Protein AF-A0A1C5AX06-F1 (afdb_monomer)

Secondary structure (DSSP, 8-state):
--------------B-TTT--BGGG---HHHHHHHTTS---B-TTT-PBPEEEEETTEEEEEETTTEEEE-

Organism: NCBI:txid47853

Solvent-accessible surface area (backbone atoms only — not comparable to full-atom values): 4398 Å² total; per-residue (Å²): 133,88,82,84,77,82,79,82,66,81,78,69,65,49,19,35,28,67,83,45,50,52,48,85,81,48,88,55,68,71,54,55,61,46,51,78,82,45,78,53,42,19,31,29,80,78,54,43,72,29,56,66,46,81,52,100,89,36,36,42,25,35,29,95,86,81,44,74,49,74,87

Radius of gyration: 14.94 Å; Cα contacts (8 Å, |Δi|>4): 110; chains: 1; bounding box: 31×20×56 Å

Nearest PDB structures (foldseek):
  8yqu-assembly1_G  TM=6.908E-01  e=1.108E+00  African swine fever virus

InterPro domains:
  IPR058605 Biotin synthase auxiliary protein, C-terminal domain [PF26519] (50-69)

pLDDT: mean 87.91, std 13.72, range [52.84, 97.62]

Structure (mmCIF, N/CA/C/O backbone):
data_AF-A0A1C5AX06-F1
#
_entry.id   AF-A0A1C5AX06-F1
#
loop_
_atom_site.group_PDB
_atom_site.id
_atom_site.type_symbol
_atom_site.label_atom_id
_atom_site.label_alt_id
_atom_site.label_comp_id
_atom_site.label_asym_id
_atom_site.label_entity_id
_atom_site.label_seq_id
_atom_site.pdbx_PDB_ins_code
_atom_site.Cartn_x
_atom_site.Cartn_y
_atom_site.Cartn_z
_atom_site.occupancy
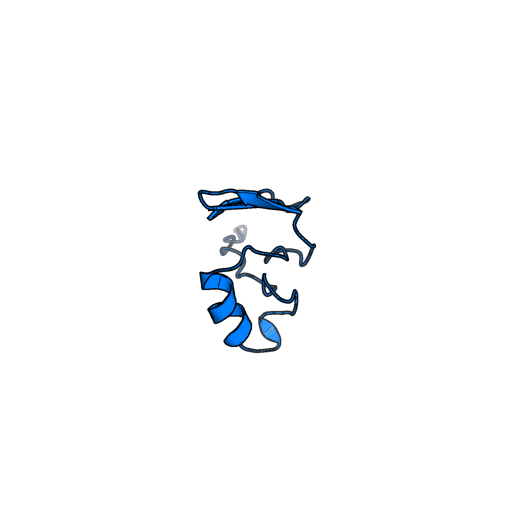_atom_site.B_iso_or_equiv
_atom_site.auth_seq_id
_atom_site.auth_comp_id
_atom_site.auth_asym_id
_atom_site.auth_atom_id
_atom_site.pdbx_PDB_model_num
ATOM 1 N N . MET A 1 1 ? -20.488 -13.339 -39.531 1.00 54.34 1 MET A N 1
ATOM 2 C CA . MET A 1 1 ? -19.018 -13.312 -39.392 1.00 54.34 1 MET A CA 1
ATOM 3 C C . MET A 1 1 ? -18.760 -13.137 -37.907 1.00 54.34 1 MET A C 1
ATOM 5 O O . MET A 1 1 ? -19.151 -12.115 -37.368 1.00 54.34 1 MET A O 1
ATOM 9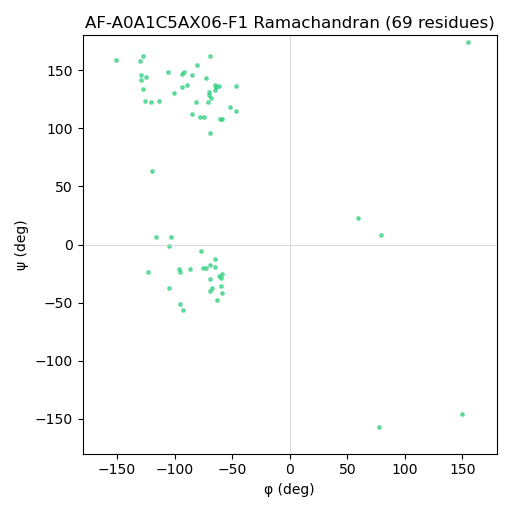 N N . THR A 1 2 ? -18.343 -14.210 -37.241 1.00 56.12 2 THR A N 1
ATOM 10 C CA . THR A 1 2 ? -18.458 -14.399 -35.789 1.00 56.12 2 THR A CA 1
ATOM 11 C C . THR A 1 2 ? -17.616 -13.395 -35.003 1.00 56.12 2 THR A C 1
ATOM 13 O O . THR A 1 2 ? -16.455 -13.146 -35.313 1.00 56.12 2 THR A O 1
ATOM 16 N N . GLU A 1 3 ? -18.258 -12.820 -34.002 1.00 64.06 3 GLU A N 1
ATOM 17 C CA . GLU A 1 3 ? -17.778 -11.843 -33.032 1.00 64.06 3 GLU A CA 1
ATOM 18 C C . GLU A 1 3 ? -16.767 -12.481 -32.063 1.00 64.06 3 GLU A C 1
ATOM 20 O O . GLU A 1 3 ? -16.998 -13.556 -31.513 1.00 64.06 3 GLU A O 1
ATOM 25 N N . PHE A 1 4 ? -15.624 -11.815 -31.868 1.00 59.09 4 PHE A N 1
ATOM 26 C CA . PHE A 1 4 ? -14.615 -12.196 -30.880 1.00 59.09 4 PHE A CA 1
ATOM 27 C C . PHE A 1 4 ? -14.989 -11.608 -29.518 1.00 59.09 4 PHE A C 1
ATOM 29 O O . PHE A 1 4 ? -14.935 -10.396 -29.314 1.00 59.09 4 PHE A O 1
ATOM 36 N N . THR A 1 5 ? -15.332 -12.469 -28.568 1.00 62.81 5 THR A N 1
ATOM 37 C CA . THR A 1 5 ? -15.496 -12.101 -27.160 1.00 62.81 5 THR A CA 1
ATOM 38 C C . THR A 1 5 ? -14.115 -12.055 -26.492 1.00 62.81 5 THR A C 1
ATOM 40 O O . THR A 1 5 ? -13.416 -13.072 -26.507 1.00 62.81 5 THR A O 1
ATOM 43 N N . PRO A 1 6 ? -13.666 -10.939 -25.886 1.00 62.06 6 PRO A N 1
ATOM 44 C CA . PRO A 1 6 ? -12.457 -10.972 -25.079 1.00 62.06 6 PRO A CA 1
ATOM 45 C C . PRO A 1 6 ? -12.756 -11.667 -23.746 1.00 62.06 6 PRO A C 1
ATOM 47 O O . PRO A 1 6 ? -13.434 -11.124 -22.873 1.00 62.06 6 PRO A O 1
ATOM 50 N N . THR A 1 7 ? -12.213 -12.871 -23.571 1.00 56.62 7 THR A N 1
ATOM 51 C CA . THR A 1 7 ? -12.084 -13.509 -22.259 1.00 56.62 7 THR A CA 1
ATOM 52 C C . THR A 1 7 ? -11.256 -12.586 -21.367 1.00 56.62 7 THR A C 1
ATOM 54 O O . THR A 1 7 ? -10.052 -12.429 -21.571 1.00 56.62 7 THR A O 1
ATOM 57 N N . THR A 1 8 ? -11.889 -11.939 -20.387 1.00 60.59 8 THR A N 1
ATOM 58 C CA . THR A 1 8 ? -11.164 -11.175 -19.365 1.00 60.59 8 THR A CA 1
ATOM 59 C C . THR A 1 8 ? -10.419 -12.163 -18.477 1.00 60.59 8 THR A C 1
ATOM 61 O O . THR A 1 8 ? -10.975 -12.752 -17.555 1.00 60.59 8 THR A O 1
ATOM 64 N N . VAL A 1 9 ? -9.144 -12.370 -18.794 1.00 52.84 9 VAL A N 1
ATOM 65 C CA . VAL A 1 9 ? -8.184 -13.035 -17.912 1.00 52.84 9 VAL A CA 1
ATOM 66 C C . VAL A 1 9 ? -8.077 -12.178 -16.645 1.00 52.84 9 VAL A C 1
ATOM 68 O O . VAL A 1 9 ? -8.019 -10.949 -16.778 1.00 52.84 9 VAL A O 1
ATOM 71 N N . PRO A 1 10 ? -8.058 -12.751 -15.424 1.00 53.19 10 PRO A N 1
ATOM 72 C CA . PRO A 1 10 ? -7.786 -11.965 -14.226 1.00 53.19 10 PRO A CA 1
ATOM 73 C C . PRO A 1 10 ? -6.491 -11.194 -14.465 1.00 53.19 10 PRO A C 1
ATOM 75 O O . PRO A 1 10 ? -5.454 -11.794 -14.750 1.00 53.19 10 PRO A O 1
ATOM 78 N N . SER A 1 11 ? -6.568 -9.859 -14.442 1.00 57.00 11 SER A N 1
ATOM 79 C CA . SER A 1 11 ? -5.392 -9.033 -14.685 1.00 57.00 11 SER A CA 1
ATOM 80 C C . SER A 1 11 ? -4.380 -9.383 -13.609 1.00 57.00 11 SER A C 1
ATOM 82 O O . SER A 1 11 ? -4.562 -9.010 -12.448 1.00 57.00 11 SER A O 1
ATOM 84 N N . ALA A 1 12 ? -3.323 -10.092 -14.005 1.00 65.88 12 ALA A N 1
ATOM 85 C CA . ALA A 1 12 ? -2.170 -10.322 -13.158 1.00 65.88 12 ALA A CA 1
ATOM 86 C C . ALA A 1 12 ? -1.770 -8.984 -12.524 1.00 65.88 12 ALA A C 1
ATOM 88 O O . ALA A 1 12 ? -1.821 -7.938 -13.187 1.00 65.88 12 ALA A O 1
ATOM 89 N N . ALA A 1 13 ? -1.455 -9.011 -11.229 1.00 71.75 13 ALA A N 1
ATOM 90 C CA . ALA A 1 13 ? -0.925 -7.860 -10.512 1.00 71.75 13 ALA A CA 1
ATOM 91 C C . ALA A 1 13 ? 0.193 -7.234 -11.355 1.00 71.75 13 ALA A C 1
ATOM 93 O O . ALA A 1 13 ? 1.191 -7.888 -11.619 1.00 71.75 13 ALA A O 1
ATOM 94 N N . ARG A 1 14 ? 0.004 -5.998 -11.828 1.00 91.31 14 ARG A N 1
ATOM 95 C CA . ARG A 1 14 ? 0.961 -5.314 -12.718 1.00 91.31 14 ARG A CA 1
ATOM 96 C C . ARG A 1 14 ? 2.040 -4.581 -11.928 1.00 91.31 14 ARG A C 1
ATOM 98 O O . ARG A 1 14 ? 3.120 -4.302 -12.445 1.00 91.31 14 ARG A O 1
ATOM 105 N N . TRP A 1 15 ? 1.742 -4.294 -10.665 1.00 94.31 15 TRP A N 1
ATOM 106 C CA . TRP A 1 15 ? 2.580 -3.521 -9.762 1.00 94.31 15 TRP A CA 1
ATOM 107 C C . TRP A 1 15 ? 2.775 -4.269 -8.453 1.00 94.31 15 TRP A C 1
ATOM 109 O O . TRP A 1 15 ? 1.837 -4.868 -7.921 1.00 94.31 15 TRP A O 1
ATOM 119 N N . CYS A 1 16 ? 3.981 -4.185 -7.907 1.00 95.19 16 CYS A N 1
ATOM 120 C CA . CYS A 1 16 ? 4.266 -4.673 -6.573 1.00 95.19 16 CYS A CA 1
ATOM 121 C C . CYS A 1 16 ? 3.544 -3.809 -5.541 1.00 95.19 16 CYS A C 1
ATOM 123 O O . CYS A 1 16 ? 3.707 -2.588 -5.486 1.00 95.19 16 CYS A O 1
ATOM 125 N N . ASP A 1 17 ? 2.771 -4.452 -4.678 1.00 94.94 17 ASP A N 1
ATOM 126 C CA . ASP A 1 17 ? 1.933 -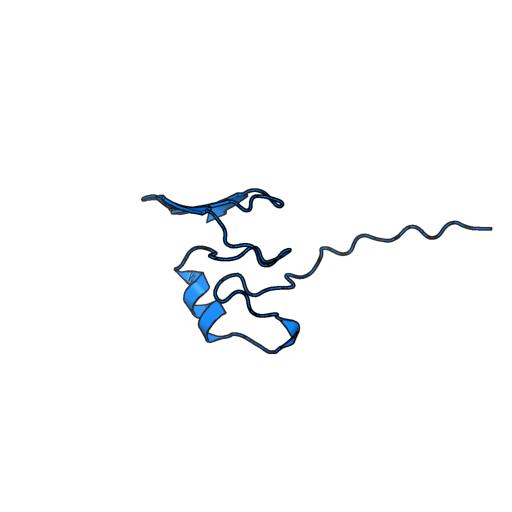3.771 -3.701 1.00 94.94 17 ASP A CA 1
ATOM 127 C C . ASP A 1 17 ? 2.705 -3.227 -2.474 1.00 94.94 17 ASP A C 1
ATOM 129 O O . ASP A 1 17 ? 2.135 -2.470 -1.680 1.00 94.94 17 ASP A O 1
ATOM 133 N N . ARG A 1 18 ? 4.017 -3.508 -2.344 1.00 94.94 18 ARG A N 1
ATOM 134 C CA . ARG A 1 18 ? 4.911 -2.845 -1.367 1.00 94.94 18 ARG A CA 1
ATOM 135 C C . ARG A 1 18 ? 5.639 -1.631 -1.893 1.00 94.94 18 ARG A C 1
ATOM 137 O O . ARG A 1 18 ? 5.581 -0.591 -1.236 1.00 94.94 18 ARG A O 1
ATOM 144 N N . CYS A 1 19 ? 6.392 -1.784 -2.976 1.00 95.31 19 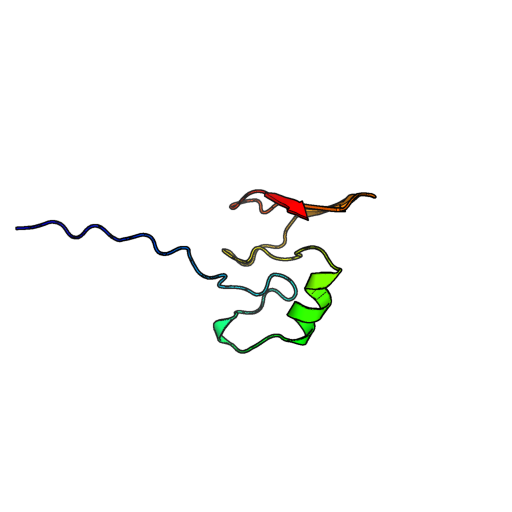CYS A N 1
ATOM 145 C CA . CYS A 1 19 ? 7.288 -0.739 -3.469 1.00 95.31 19 CYS A CA 1
ATOM 146 C C . CYS A 1 19 ? 6.652 0.102 -4.583 1.00 95.31 19 CYS A C 1
ATOM 148 O O . CYS A 1 19 ? 7.066 1.241 -4.781 1.00 95.31 19 CYS A O 1
ATOM 150 N N . GLY A 1 20 ? 5.620 -0.413 -5.259 1.00 94.62 20 GLY A N 1
ATOM 151 C CA . GLY A 1 20 ? 4.967 0.256 -6.383 1.00 94.62 20 GLY A CA 1
ATOM 152 C C . GLY A 1 20 ? 5.725 0.137 -7.708 1.00 94.62 20 GLY A C 1
ATOM 153 O O . GLY A 1 20 ? 5.350 0.813 -8.662 1.00 94.62 20 GLY A O 1
ATOM 154 N N . GLU A 1 21 ? 6.779 -0.678 -7.779 1.00 95.31 21 GLU A N 1
ATOM 155 C CA . GLU A 1 21 ? 7.511 -0.964 -9.020 1.00 95.31 21 GLU A CA 1
ATOM 156 C C . GLU A 1 21 ? 6.781 -2.026 -9.859 1.00 95.31 21 GLU A C 1
ATOM 158 O O . GLU A 1 21 ? 5.986 -2.808 -9.325 1.00 95.31 21 GLU A O 1
ATOM 163 N N . SER A 1 22 ? 6.992 -2.026 -11.176 1.00 93.81 22 SER A N 1
ATOM 164 C CA . SER A 1 22 ? 6.353 -2.998 -12.071 1.00 93.81 22 SER A CA 1
ATOM 165 C C . SER A 1 22 ? 6.826 -4.422 -11.773 1.00 93.81 22 SER A C 1
ATOM 167 O O . SER A 1 22 ? 8.017 -4.660 -11.608 1.00 93.81 22 SER A O 1
ATOM 169 N N . VAL A 1 23 ? 5.910 -5.395 -11.760 1.00 90.62 23 VAL A N 1
ATOM 170 C CA . VAL A 1 23 ? 6.307 -6.812 -11.590 1.00 90.62 23 VAL A CA 1
ATOM 171 C C . VAL A 1 23 ? 7.060 -7.352 -12.811 1.00 90.62 23 VAL A C 1
ATOM 173 O O . VAL A 1 23 ? 7.729 -8.375 -12.736 1.00 90.62 23 VAL A O 1
ATOM 176 N N . ALA A 1 24 ? 6.946 -6.662 -13.950 1.00 89.75 24 ALA A N 1
ATOM 177 C CA . ALA A 1 24 ? 7.657 -6.997 -15.176 1.00 89.75 24 ALA A CA 1
ATOM 178 C C . ALA A 1 24 ? 9.143 -6.601 -15.129 1.00 89.75 24 ALA A C 1
ATOM 180 O O . ALA A 1 24 ? 9.930 -7.150 -15.894 1.00 89.75 24 ALA A O 1
ATOM 181 N N . ALA A 1 25 ? 9.537 -5.672 -14.247 1.00 86.69 25 ALA A N 1
ATOM 182 C CA . ALA A 1 25 ? 10.935 -5.268 -14.090 1.00 86.69 25 ALA A CA 1
ATOM 183 C C . ALA A 1 25 ? 11.795 -6.334 -13.389 1.00 86.69 25 ALA A C 1
ATOM 185 O O . ALA A 1 25 ? 13.017 -6.316 -13.525 1.00 86.69 25 ALA A O 1
ATOM 186 N N . GLY A 1 26 ? 11.179 -7.267 -12.657 1.00 89.06 26 GLY A N 1
ATOM 187 C CA . GLY A 1 26 ? 11.877 -8.366 -12.000 1.00 89.06 26 GLY A CA 1
ATOM 188 C C . GLY A 1 26 ? 11.130 -8.915 -10.787 1.00 89.06 26 GLY A C 1
ATOM 189 O O . GLY A 1 26 ? 10.106 -8.386 -10.360 1.00 89.06 26 GLY A O 1
ATOM 190 N N . ALA A 1 27 ? 11.666 -9.995 -10.218 1.00 89.25 27 ALA A N 1
ATOM 191 C CA . ALA A 1 27 ? 11.143 -10.591 -8.992 1.00 89.25 27 ALA A CA 1
ATOM 192 C C . ALA A 1 27 ? 11.475 -9.727 -7.766 1.00 89.25 27 ALA A C 1
ATOM 194 O O . ALA A 1 27 ? 12.567 -9.164 -7.671 1.00 89.25 27 ALA A O 1
ATOM 195 N N . HIS A 1 28 ? 10.554 -9.647 -6.800 1.00 93.12 28 HIS A N 1
ATOM 196 C CA . HIS A 1 28 ? 10.710 -8.824 -5.595 1.00 93.12 28 HIS A CA 1
ATOM 197 C C . HIS A 1 28 ? 10.669 -9.666 -4.302 1.00 93.12 28 HIS A C 1
ATOM 199 O O . HIS A 1 28 ? 9.803 -9.435 -3.453 1.00 93.12 28 HIS A O 1
ATOM 205 N N . PRO A 1 29 ? 11.615 -10.597 -4.080 1.00 94.75 29 PRO A N 1
ATOM 206 C CA . PRO A 1 29 ? 11.550 -11.540 -2.957 1.00 94.75 29 PRO A CA 1
ATOM 207 C C . PRO A 1 29 ? 11.531 -10.845 -1.586 1.00 94.75 29 PRO A C 1
ATOM 209 O O . PRO A 1 29 ? 10.823 -11.266 -0.678 1.00 94.75 29 PRO A O 1
ATOM 212 N N . ALA A 1 30 ? 12.245 -9.723 -1.437 1.00 94.38 30 ALA A N 1
ATOM 213 C CA . ALA A 1 30 ? 12.209 -8.933 -0.206 1.00 94.38 30 ALA A CA 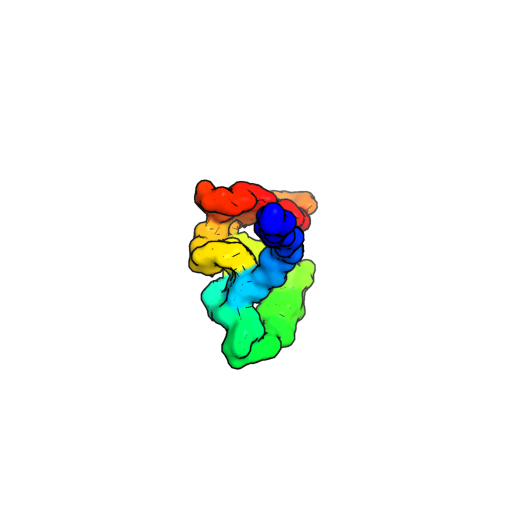1
ATOM 214 C C . ALA A 1 30 ? 10.839 -8.271 0.030 1.00 94.38 30 ALA A C 1
ATOM 216 O O . ALA A 1 30 ? 10.377 -8.198 1.166 1.00 94.38 30 ALA A O 1
ATOM 217 N N . CYS A 1 31 ? 10.168 -7.807 -1.032 1.00 95.12 31 CYS A N 1
ATOM 218 C CA . CYS A 1 31 ? 8.823 -7.240 -0.913 1.00 95.12 31 CYS A CA 1
ATOM 219 C C . CYS A 1 31 ? 7.795 -8.321 -0.575 1.00 95.12 31 CYS A C 1
ATOM 221 O O . CYS A 1 31 ? 6.905 -8.069 0.232 1.00 95.12 31 CYS A O 1
ATOM 223 N N . GLU A 1 32 ? 7.926 -9.505 -1.175 1.00 92.25 32 GLU A N 1
ATOM 224 C CA . GLU A 1 32 ? 7.075 -10.666 -0.902 1.00 92.25 32 GLU A CA 1
ATOM 225 C C . GLU A 1 32 ? 7.230 -11.144 0.544 1.00 92.25 32 GLU A C 1
ATOM 227 O O . GLU A 1 32 ? 6.234 -11.287 1.248 1.00 92.25 32 GLU A O 1
ATOM 232 N N . ALA A 1 33 ? 8.466 -11.294 1.032 1.00 95.06 33 ALA A N 1
ATOM 233 C CA . ALA A 1 33 ? 8.729 -11.664 2.423 1.00 95.06 33 ALA A CA 1
ATOM 234 C C . ALA A 1 33 ? 8.135 -10.644 3.407 1.00 95.06 33 ALA A C 1
ATOM 236 O O . ALA A 1 33 ? 7.522 -11.011 4.408 1.00 95.06 33 ALA A O 1
ATOM 237 N N . ALA A 1 34 ? 8.258 -9.353 3.097 1.00 93.81 34 ALA A N 1
ATOM 238 C CA . ALA A 1 34 ? 7.689 -8.296 3.918 1.00 93.81 34 ALA A CA 1
ATOM 239 C C . ALA A 1 34 ? 6.145 -8.280 3.864 1.00 93.81 34 ALA A C 1
ATOM 241 O O . ALA A 1 34 ? 5.487 -7.960 4.857 1.00 93.81 34 ALA A O 1
ATOM 242 N N . ARG A 1 35 ? 5.539 -8.710 2.743 1.00 92.19 35 ARG A N 1
ATOM 243 C CA . ARG A 1 35 ? 4.077 -8.830 2.610 1.00 92.19 35 ARG A CA 1
ATOM 244 C C . ARG A 1 35 ? 3.419 -9.857 3.500 1.00 92.19 35 ARG A C 1
ATOM 246 O O . ARG A 1 35 ? 2.220 -9.721 3.727 1.00 92.19 35 ARG A O 1
ATOM 253 N N . ALA A 1 36 ? 4.174 -10.816 4.020 1.00 89.62 36 ALA A N 1
ATOM 254 C CA . ALA A 1 36 ? 3.654 -11.749 5.007 1.00 89.62 36 ALA A CA 1
ATOM 255 C C . ALA A 1 36 ? 3.195 -11.041 6.295 1.00 89.62 36 ALA A C 1
ATOM 257 O O . ALA A 1 36 ? 2.302 -11.538 6.972 1.00 89.62 36 ALA A O 1
ATOM 258 N N . TRP A 1 37 ? 3.773 -9.876 6.614 1.00 89.56 37 TRP A N 1
ATOM 259 C CA . TRP A 1 37 ? 3.538 -9.180 7.885 1.00 89.56 37 TRP A CA 1
ATOM 260 C C . TRP A 1 37 ? 3.016 -7.754 7.723 1.00 89.56 37 TRP A C 1
ATOM 262 O O . TRP A 1 37 ? 2.388 -7.215 8.631 1.00 89.56 37 TRP A O 1
ATOM 272 N N . GLU A 1 38 ? 3.267 -7.123 6.580 1.00 92.62 38 GLU A N 1
ATOM 273 C CA . GLU A 1 38 ? 2.894 -5.734 6.346 1.00 92.62 38 GLU A CA 1
ATOM 274 C C . GLU A 1 38 ? 1.686 -5.606 5.406 1.00 92.62 38 GLU A C 1
ATOM 276 O O . GLU A 1 38 ? 1.537 -6.390 4.463 1.00 92.62 38 GLU A O 1
ATOM 281 N N . PRO A 1 39 ? 0.844 -4.575 5.585 1.00 95.31 39 PRO A N 1
ATOM 282 C CA . PRO A 1 39 ? -0.255 -4.267 4.675 1.00 95.31 39 PRO A CA 1
ATOM 283 C C . PRO A 1 39 ? 0.211 -3.737 3.297 1.00 95.31 39 PRO A C 1
ATOM 285 O O . PRO A 1 39 ? 1.339 -3.249 3.150 1.00 95.31 39 PRO A O 1
ATOM 288 N N . PRO A 1 40 ? -0.666 -3.760 2.270 1.00 95.44 40 PRO A N 1
ATOM 289 C CA . PRO A 1 40 ? -0.376 -3.240 0.939 1.00 95.44 40 PRO A CA 1
ATOM 290 C C . PRO A 1 40 ? -0.298 -1.729 0.984 1.00 95.44 40 PRO A C 1
ATOM 292 O O . PRO A 1 40 ? -1.227 -1.070 1.442 1.00 95.44 40 PRO A O 1
ATOM 295 N N . ARG A 1 41 ? 0.781 -1.165 0.448 1.00 96.31 41 ARG A N 1
ATOM 296 C CA . ARG A 1 41 ? 0.949 0.291 0.346 1.00 96.31 41 ARG A CA 1
ATOM 297 C C . ARG A 1 41 ? 0.510 0.816 -1.018 1.00 96.31 41 ARG A C 1
ATOM 299 O O . ARG A 1 41 ? 0.139 1.984 -1.123 1.00 96.31 41 ARG A O 1
ATOM 306 N N . TRP A 1 42 ? 0.516 -0.037 -2.043 1.00 96.69 42 TRP A N 1
ATOM 307 C CA . TRP A 1 42 ? 0.174 0.305 -3.422 1.00 96.69 42 TRP A CA 1
ATOM 308 C C . TRP A 1 42 ? -0.858 -0.656 -4.009 1.00 96.69 42 TRP A C 1
ATOM 310 O O . TRP A 1 42 ? -0.850 -1.854 -3.736 1.00 96.69 42 TRP A O 1
ATOM 320 N N . CYS A 1 43 ? -1.735 -0.135 -4.863 1.00 95.88 43 CYS A N 1
ATOM 321 C CA . CYS A 1 43 ? -2.675 -0.954 -5.610 1.00 95.88 43 CYS A CA 1
ATOM 322 C C . CYS A 1 43 ? -1.933 -1.750 -6.688 1.00 95.88 43 CYS A C 1
ATOM 324 O O . CYS A 1 43 ? -1.323 -1.162 -7.583 1.00 95.88 43 CYS A O 1
ATOM 326 N N . ALA A 1 44 ? -2.059 -3.077 -6.648 1.00 94.38 44 ALA A N 1
ATOM 327 C CA . ALA A 1 44 ? -1.434 -3.964 -7.628 1.00 94.38 44 ALA A CA 1
ATOM 328 C C . ALA A 1 44 ? -1.973 -3.791 -9.067 1.00 94.38 44 ALA A C 1
ATOM 330 O O . ALA A 1 44 ? -1.365 -4.291 -10.012 1.00 94.38 44 ALA A O 1
ATOM 331 N N . SER A 1 45 ? -3.092 -3.075 -9.243 1.00 93.00 45 SER A N 1
ATOM 332 C CA . SER A 1 45 ? -3.734 -2.834 -10.542 1.00 93.00 45 SER A CA 1
ATOM 333 C C . SER A 1 45 ? -3.323 -1.496 -11.172 1.00 93.00 45 SER A C 1
ATOM 335 O O . SER A 1 45 ? -2.858 -1.480 -12.309 1.00 93.00 45 SER A O 1
ATOM 337 N N . CYS A 1 46 ? -3.421 -0.377 -10.435 1.00 94.38 46 CYS A N 1
ATOM 338 C CA . CYS A 1 46 ? -3.149 0.971 -10.971 1.00 94.38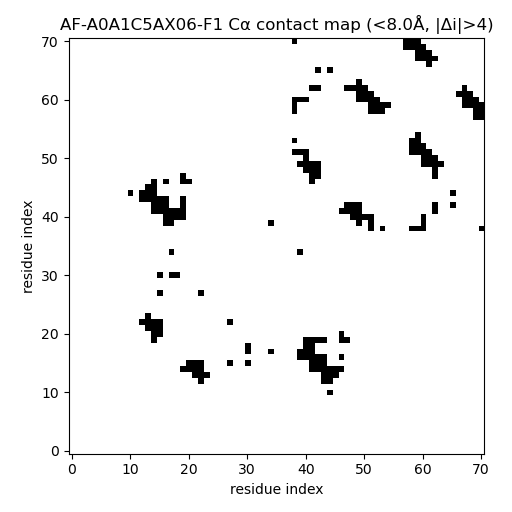 46 CYS A CA 1
ATOM 339 C C . CYS A 1 46 ? -1.963 1.720 -10.361 1.00 94.38 46 CYS A C 1
ATOM 341 O O . CYS A 1 46 ? -1.791 2.900 -10.661 1.00 94.38 46 CYS A O 1
ATOM 343 N N . ARG A 1 47 ? -1.160 1.096 -9.489 1.00 95.44 47 ARG A N 1
ATOM 344 C CA . ARG A 1 47 ? 0.017 1.743 -8.880 1.00 95.44 47 ARG A CA 1
ATOM 345 C C . ARG A 1 47 ? -0.306 3.011 -8.077 1.00 95.44 47 ARG A C 1
ATOM 347 O O . ARG A 1 47 ? 0.555 3.859 -7.879 1.00 95.44 47 ARG A O 1
ATOM 354 N N . ARG A 1 48 ? -1.536 3.195 -7.597 1.00 96.06 48 ARG A N 1
ATOM 355 C CA . ARG A 1 48 ? -1.856 4.290 -6.663 1.00 96.06 48 ARG A CA 1
ATOM 356 C C . ARG A 1 48 ? -1.539 3.867 -5.234 1.00 96.06 48 ARG A C 1
ATOM 358 O O . ARG A 1 48 ? -1.741 2.703 -4.884 1.00 96.06 48 ARG A O 1
ATOM 365 N N . ARG A 1 49 ? -1.089 4.806 -4.396 1.00 96.69 49 ARG A N 1
ATOM 366 C CA . ARG A 1 49 ? -0.954 4.562 -2.952 1.00 96.69 49 ARG A CA 1
ATOM 367 C C . ARG A 1 49 ? -2.329 4.310 -2.338 1.00 96.69 49 ARG A C 1
ATOM 369 O O . ARG A 1 49 ? -3.285 5.014 -2.656 1.00 96.69 49 ARG A O 1
ATOM 376 N N . MET A 1 50 ? -2.419 3.298 -1.486 1.00 97.62 50 MET A N 1
ATOM 377 C CA . MET A 1 50 ? -3.656 2.921 -0.803 1.00 97.62 50 MET A CA 1
ATOM 378 C C . MET A 1 50 ? -3.751 3.622 0.554 1.00 97.62 50 MET A C 1
ATOM 380 O O . MET A 1 50 ? -2.735 3.869 1.206 1.00 97.62 50 MET A O 1
ATOM 384 N N . LYS A 1 51 ? -4.974 3.923 1.000 1.00 97.56 51 LYS A N 1
ATOM 385 C CA . LYS A 1 51 ? -5.232 4.336 2.383 1.00 97.56 51 LYS A CA 1
ATOM 386 C C . LYS A 1 51 ? -5.221 3.090 3.256 1.00 97.56 51 LYS A C 1
ATOM 388 O O . LYS A 1 51 ? -6.132 2.273 3.154 1.00 97.56 51 LYS A O 1
ATOM 393 N N . VAL A 1 52 ? -4.193 2.951 4.083 1.00 97.25 52 VAL A N 1
ATOM 394 C CA . VAL A 1 52 ? -4.010 1.794 4.963 1.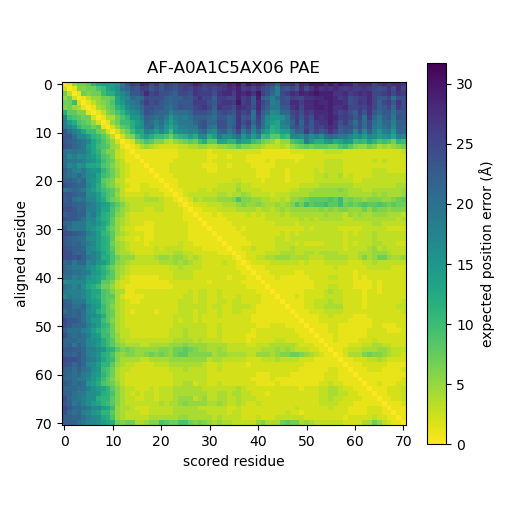00 97.25 52 VAL A CA 1
ATOM 395 C C . VAL A 1 52 ? -4.448 2.143 6.376 1.00 97.25 52 VAL A C 1
ATOM 397 O O . VAL A 1 52 ? -4.010 3.148 6.928 1.00 97.25 52 VAL A O 1
ATOM 400 N N . GLN A 1 53 ? -5.268 1.277 6.956 1.00 96.69 53 GLN A N 1
ATOM 401 C CA . GLN A 1 53 ? -5.619 1.269 8.366 1.00 96.69 53 GLN A CA 1
ATOM 402 C C . GLN A 1 53 ? -5.193 -0.075 8.950 1.00 96.69 53 GLN A C 1
ATOM 404 O O . GLN A 1 53 ? -5.634 -1.125 8.484 1.00 96.69 53 GLN A O 1
ATOM 409 N N . VAL A 1 54 ? -4.346 -0.036 9.973 1.00 95.62 54 VAL A N 1
ATOM 410 C CA . VAL A 1 54 ? -4.000 -1.215 10.772 1.00 95.62 54 VAL A CA 1
ATOM 411 C C . VAL A 1 54 ? -4.932 -1.251 11.980 1.00 95.62 54 VAL A C 1
ATOM 413 O O . VAL A 1 54 ? -5.190 -0.215 12.598 1.00 95.62 54 VAL A O 1
ATOM 416 N N . VAL A 1 55 ? -5.472 -2.427 12.285 1.00 93.56 55 VAL A N 1
ATOM 417 C CA . VAL A 1 55 ? -6.354 -2.690 13.427 1.00 93.56 55 VAL A CA 1
ATOM 418 C C . VAL A 1 55 ? -5.808 -3.877 14.232 1.00 93.56 55 VAL A C 1
ATOM 420 O O . VAL A 1 55 ? -5.000 -4.642 13.712 1.00 93.56 55 VAL A O 1
ATOM 423 N N . PRO A 1 56 ? -6.226 -4.085 15.492 1.00 95.19 56 PRO A N 1
ATOM 424 C CA . PRO A 1 56 ? -5.667 -5.165 16.313 1.00 95.19 56 PRO A CA 1
ATOM 425 C C . PRO A 1 56 ? -5.827 -6.575 15.724 1.00 95.19 56 PRO A C 1
ATOM 427 O O . PRO A 1 56 ? -5.048 -7.462 16.047 1.00 95.19 56 PRO A O 1
ATOM 430 N N . VAL A 1 57 ? -6.834 -6.779 14.868 1.00 93.75 57 VAL A N 1
ATOM 431 C CA . VAL A 1 57 ? -7.169 -8.078 14.259 1.00 93.75 57 VAL A CA 1
ATOM 432 C C . VAL A 1 57 ? -6.725 -8.211 12.799 1.00 93.75 57 VAL A C 1
ATOM 434 O O . VAL A 1 57 ? -7.102 -9.179 12.151 1.00 93.75 57 VAL A O 1
ATOM 437 N N . GLY A 1 58 ? -5.980 -7.238 12.263 1.00 94.50 58 GLY A N 1
ATOM 438 C CA . GLY A 1 58 ? -5.576 -7.241 10.859 1.00 94.50 58 GLY A CA 1
ATOM 439 C C . GLY A 1 58 ? -5.416 -5.844 10.272 1.00 94.50 58 GLY A C 1
ATOM 440 O O . GLY A 1 58 ? -5.023 -4.889 10.942 1.00 94.50 58 GLY A O 1
ATOM 441 N N . TRP A 1 59 ? -5.733 -5.692 8.996 1.00 95.88 59 TRP A N 1
ATOM 442 C CA . TRP A 1 59 ? -5.640 -4.410 8.310 1.00 95.88 59 TRP A CA 1
ATOM 443 C C . TRP A 1 59 ? -6.655 -4.287 7.175 1.00 95.88 59 TRP A C 1
ATOM 445 O O . TRP A 1 59 ? -7.154 -5.261 6.618 1.00 95.88 59 TRP A O 1
ATOM 455 N N . SER A 1 60 ? -6.935 -3.043 6.798 1.00 96.25 60 SER A N 1
ATOM 456 C CA . SER A 1 60 ? -7.692 -2.691 5.598 1.00 96.25 60 SER A CA 1
ATOM 457 C C . SER A 1 60 ? -6.898 -1.686 4.774 1.00 96.25 60 SER A C 1
ATOM 459 O O . SER A 1 60 ? -6.384 -0.705 5.311 1.00 96.25 60 SER A O 1
ATOM 461 N N . ALA A 1 61 ? -6.809 -1.903 3.469 1.00 97.62 61 ALA A N 1
ATOM 462 C CA . ALA A 1 61 ? -6.162 -1.009 2.524 1.00 97.62 61 ALA A CA 1
ATOM 463 C C . ALA A 1 61 ? -7.140 -0.665 1.404 1.00 97.62 61 ALA A C 1
ATOM 465 O O . ALA A 1 6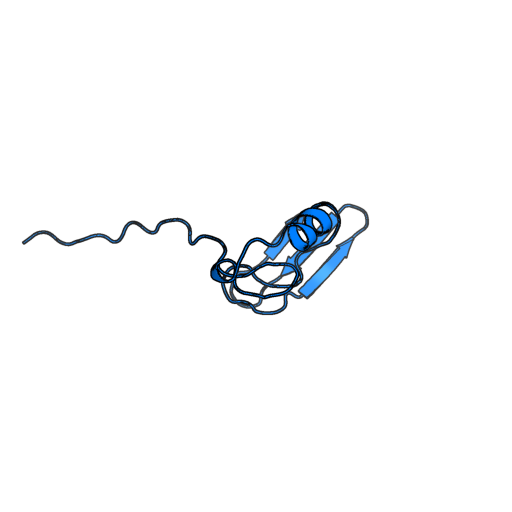1 ? -7.627 -1.556 0.715 1.00 97.62 61 ALA A O 1
ATOM 466 N N . VAL A 1 62 ? -7.403 0.622 1.183 1.00 97.62 62 VAL A N 1
ATOM 467 C CA . VAL A 1 62 ? -8.382 1.080 0.187 1.00 97.62 62 VAL A CA 1
ATOM 468 C C . VAL A 1 62 ? -7.691 1.832 -0.943 1.00 97.62 62 VAL A C 1
ATOM 470 O O . VAL A 1 62 ? -6.984 2.817 -0.721 1.00 97.62 62 VAL A O 1
ATOM 473 N N . CYS A 1 63 ? -7.898 1.367 -2.172 1.00 97.25 63 CYS A N 1
ATOM 474 C CA . CYS A 1 63 ? -7.586 2.100 -3.388 1.00 97.25 63 CYS A CA 1
ATOM 475 C C . CYS A 1 63 ? -8.794 2.948 -3.795 1.00 97.25 63 CYS A C 1
ATOM 477 O O . CYS A 1 63 ? -9.920 2.461 -3.799 1.00 97.25 63 CYS A O 1
ATOM 479 N N . VAL A 1 64 ? -8.544 4.189 -4.212 1.00 95.88 64 VAL A N 1
ATOM 480 C CA . VAL A 1 64 ? -9.591 5.105 -4.697 1.00 95.88 64 VAL A CA 1
ATOM 481 C C . VAL A 1 64 ? -10.355 4.573 -5.918 1.00 95.88 64 VAL A C 1
ATOM 483 O O . VAL A 1 64 ? -11.517 4.902 -6.096 1.00 95.88 64 VAL A O 1
ATOM 486 N N . GLU A 1 65 ? -9.711 3.749 -6.747 1.00 95.44 65 GLU A N 1
ATOM 487 C CA . GLU A 1 65 ? -10.280 3.252 -8.009 1.00 95.44 65 GLU A CA 1
ATOM 488 C C . GLU A 1 65 ? -10.719 1.783 -7.912 1.00 95.44 65 GLU A C 1
ATOM 490 O O . GLU A 1 65 ? -11.748 1.403 -8.452 1.00 95.44 65 GLU A O 1
ATOM 495 N N . HIS A 1 66 ? -9.954 0.958 -7.190 1.00 94.19 66 HIS A N 1
ATOM 496 C CA . HIS A 1 66 ? -10.145 -0.499 -7.145 1.00 94.19 66 HIS A CA 1
ATOM 497 C C . HIS A 1 66 ? -10.783 -1.009 -5.850 1.00 94.19 66 HIS A C 1
ATOM 499 O O . HIS A 1 66 ? -10.969 -2.213 -5.693 1.00 94.19 66 HIS A O 1
ATOM 505 N N . GLY A 1 67 ? -11.076 -0.119 -4.903 1.00 94.44 67 GLY A N 1
ATOM 506 C CA . GLY A 1 67 ? -11.701 -0.485 -3.641 1.00 94.44 67 GLY A CA 1
ATOM 507 C C . GLY A 1 67 ? -10.747 -1.119 -2.629 1.00 94.44 67 GLY A C 1
ATOM 508 O O . GLY A 1 67 ? -9.537 -0.869 -2.616 1.00 94.44 67 GLY A O 1
ATOM 509 N N . GLU A 1 68 ? -11.331 -1.882 -1.713 1.00 95.31 68 GLU A N 1
ATOM 510 C CA . GLU A 1 68 ? -10.701 -2.345 -0.480 1.00 95.31 68 GLU A CA 1
ATOM 511 C C . GLU A 1 68 ? -10.046 -3.728 -0.601 1.00 95.31 68 GLU A C 1
ATOM 513 O O . GLU A 1 68 ? -10.536 -4.624 -1.283 1.00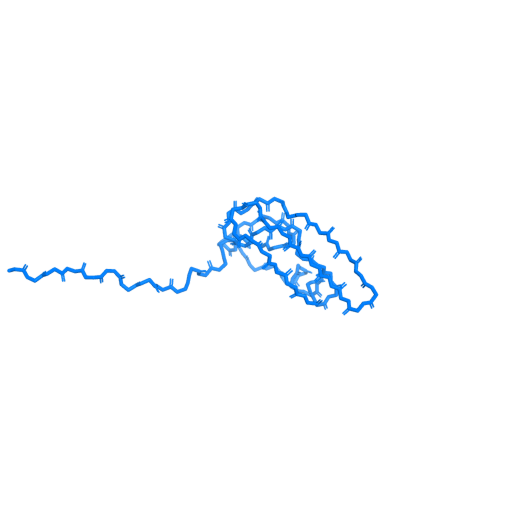 95.31 68 GLU A O 1
ATOM 518 N N . ARG A 1 69 ? -8.943 -3.909 0.129 1.00 93.06 69 ARG A N 1
ATOM 519 C CA . ARG A 1 69 ? -8.303 -5.189 0.439 1.00 93.06 69 ARG A CA 1
ATOM 520 C C . ARG A 1 69 ? -8.167 -5.319 1.951 1.00 93.06 69 ARG A C 1
ATOM 522 O O . ARG A 1 69 ? -7.886 -4.324 2.618 1.00 93.06 69 ARG A O 1
ATOM 529 N N . ARG A 1 70 ? -8.323 -6.528 2.478 1.00 93.75 70 ARG A N 1
ATOM 530 C CA . ARG A 1 70 ? -8.191 -6.833 3.908 1.00 93.75 70 ARG A CA 1
ATOM 531 C C . ARG A 1 70 ? -7.273 -8.032 4.112 1.00 93.75 70 ARG A C 1
ATOM 533 O O . ARG A 1 70 ? -7.113 -8.829 3.186 1.00 93.75 70 ARG A O 1
ATOM 540 N N . GLY A 1 71 ? -6.712 -8.143 5.309 1.00 89.88 71 GLY A N 1
ATOM 541 C CA . GLY A 1 71 ? -5.926 -9.280 5.779 1.00 89.88 71 GLY A CA 1
ATOM 542 C C . GLY A 1 71 ? -5.569 -9.128 7.241 1.00 89.88 71 GLY A C 1
ATOM 543 O O . GLY A 1 71 ? -6.174 -8.249 7.898 1.00 89.88 71 GLY A O 1
#

Sequence (71 aa):
MTEFTPTTVPSAARWCDRCGESVAAGAHPACEAARAWEPPRWCASCRRRMKVQVVPVGWSAVCVEHGERRG

Foldseek 3Di:
DDDDDDDPDPPDQQAQQDPLHGPVVDDDVVSVVCVVPDDGQARSHPSDGWDWDADPVWIWTADPVPGIDTD

Mean predicted aligned error: 7.33 Å